Protein AF-A0A3D3PCJ9-F1 (afdb_monomer_lite)

Sequence (124 aa):
MITHNSDIANKDWLSLVSILSGFLDRDETNLGNNLAYYMKLRDNPDADQKKIQNAYDKLEYEQRRFQCFNEIFFRLNDPDIQFLLAGIEEIWHQQRNINPVLPEDYVVYYRKYQDNRKVYYLPL

Structure (mmCIF, N/CA/C/O backbone):
data_AF-A0A3D3PCJ9-F1
#
_entry.id   AF-A0A3D3PCJ9-F1
#
loop_
_atom_site.group_PDB
_atom_site.id
_atom_site.type_symbol
_atom_site.label_atom_id
_atom_site.label_alt_id
_atom_site.label_comp_id
_atom_site.label_asym_id
_atom_site.label_entity_id
_atom_site.label_seq_id
_atom_site.pdbx_PDB_ins_code
_atom_site.Cartn_x
_atom_site.Cartn_y
_atom_site.Cartn_z
_atom_site.occupancy
_atom_site.B_iso_or_equiv
_atom_site.auth_seq_id
_atom_site.auth_comp_id
_atom_site.auth_asym_id
_atom_site.auth_atom_id
_atom_site.pdbx_PDB_model_num
ATOM 1 N N . MET A 1 1 ? 9.602 20.038 2.505 1.00 36.62 1 MET A N 1
ATOM 2 C CA . MET A 1 1 ? 10.907 19.443 2.158 1.00 36.62 1 MET A CA 1
ATOM 3 C C . MET A 1 1 ? 10.731 17.942 2.304 1.00 36.62 1 MET A C 1
ATOM 5 O O . MET A 1 1 ? 10.516 17.494 3.421 1.00 36.62 1 MET A O 1
ATOM 9 N N . ILE A 1 2 ? 10.642 17.197 1.199 1.00 48.75 2 ILE A N 1
ATOM 10 C CA . ILE A 1 2 ? 10.552 15.732 1.264 1.00 48.75 2 ILE A CA 1
ATOM 11 C C . ILE A 1 2 ? 11.934 15.260 1.710 1.00 48.75 2 ILE A C 1
ATOM 13 O O . ILE A 1 2 ? 12.921 15.510 1.024 1.00 48.75 2 ILE A O 1
ATOM 17 N N . THR A 1 3 ? 12.033 14.677 2.898 1.00 47.91 3 THR A N 1
ATOM 18 C CA . THR A 1 3 ? 13.277 14.081 3.380 1.00 47.91 3 THR A CA 1
ATOM 19 C C . THR A 1 3 ? 13.582 12.866 2.509 1.00 47.91 3 THR A C 1
ATOM 21 O O . THR A 1 3 ? 12.899 11.848 2.596 1.00 47.91 3 THR A O 1
ATOM 24 N N . HIS A 1 4 ? 14.588 12.976 1.640 1.00 58.25 4 HIS A N 1
ATOM 25 C CA . HIS A 1 4 ? 15.086 11.838 0.875 1.00 58.25 4 HIS A CA 1
ATOM 26 C C . HIS A 1 4 ? 15.787 10.874 1.830 1.00 58.25 4 HIS A C 1
ATOM 28 O O . HIS A 1 4 ? 16.937 11.079 2.209 1.00 58.25 4 HIS A O 1
ATOM 34 N N . ASN A 1 5 ? 15.080 9.824 2.241 1.00 76.94 5 ASN A N 1
ATOM 35 C CA . ASN A 1 5 ? 15.715 8.679 2.867 1.00 76.94 5 ASN A CA 1
ATOM 36 C C . ASN A 1 5 ? 16.489 7.918 1.777 1.00 76.94 5 ASN A C 1
ATOM 38 O O . ASN A 1 5 ? 15.879 7.305 0.897 1.00 76.94 5 ASN A O 1
ATOM 42 N N . SER A 1 6 ? 17.821 7.982 1.824 1.00 73.88 6 SER A N 1
ATOM 43 C CA . SER A 1 6 ? 18.718 7.327 0.862 1.00 73.88 6 SER A CA 1
ATOM 44 C C . SER A 1 6 ? 18.515 5.815 0.791 1.00 73.88 6 SER A C 1
ATOM 46 O O . SER A 1 6 ? 18.692 5.225 -0.272 1.00 73.88 6 SER A O 1
ATOM 48 N N . ASP A 1 7 ? 18.093 5.190 1.890 1.00 77.62 7 ASP A N 1
ATOM 49 C CA . ASP A 1 7 ? 17.869 3.745 1.950 1.00 77.62 7 ASP A CA 1
ATOM 50 C C . ASP A 1 7 ? 16.614 3.332 1.180 1.00 77.62 7 ASP A C 1
ATOM 52 O O . ASP A 1 7 ? 16.513 2.193 0.733 1.00 77.62 7 ASP A O 1
ATOM 56 N N . ILE A 1 8 ? 15.659 4.253 1.015 1.00 77.12 8 ILE A N 1
ATOM 57 C CA . ILE A 1 8 ? 14.453 4.060 0.202 1.00 77.12 8 ILE A CA 1
ATOM 58 C C . ILE A 1 8 ? 14.739 4.456 -1.247 1.00 77.12 8 ILE A C 1
ATOM 60 O O . ILE A 1 8 ? 14.372 3.728 -2.160 1.00 77.12 8 ILE A O 1
ATOM 64 N N . ALA A 1 9 ? 15.436 5.574 -1.462 1.00 74.00 9 ALA A N 1
ATOM 65 C CA . ALA A 1 9 ? 15.687 6.125 -2.794 1.00 74.00 9 ALA A CA 1
ATOM 66 C C . ALA A 1 9 ? 16.509 5.205 -3.717 1.00 74.00 9 ALA A C 1
ATOM 68 O O . ALA A 1 9 ? 16.439 5.355 -4.930 1.00 74.00 9 ALA A O 1
ATOM 69 N N . ASN A 1 10 ? 17.282 4.273 -3.152 1.00 79.81 10 ASN A N 1
ATOM 70 C CA . ASN A 1 10 ? 18.128 3.345 -3.909 1.00 79.81 10 ASN A CA 1
ATOM 71 C C . ASN A 1 10 ? 17.495 1.961 -4.140 1.00 79.81 10 ASN A C 1
ATOM 73 O O . ASN A 1 10 ? 18.171 1.070 -4.651 1.00 79.81 10 ASN A O 1
ATOM 77 N N . LYS A 1 11 ? 16.250 1.735 -3.709 1.00 84.69 11 LYS A N 1
ATOM 78 C CA . LYS A 1 11 ? 15.568 0.449 -3.898 1.00 84.69 11 LYS A CA 1
ATOM 79 C C . LYS A 1 11 ? 14.892 0.399 -5.260 1.00 84.69 11 LYS A C 1
ATOM 81 O O . LYS A 1 11 ? 14.294 1.388 -5.666 1.00 84.69 11 LYS A O 1
ATOM 86 N N . ASP A 1 12 ? 14.952 -0.766 -5.899 1.00 86.56 12 ASP A N 1
ATOM 87 C CA . ASP A 1 12 ? 14.146 -1.053 -7.085 1.00 86.56 12 ASP A CA 1
ATOM 88 C C . ASP A 1 12 ? 12.644 -1.033 -6.763 1.00 86.56 12 ASP A C 1
ATOM 90 O O . ASP A 1 12 ? 12.210 -1.162 -5.608 1.00 86.56 12 ASP A O 1
ATOM 94 N N . TRP A 1 13 ? 11.841 -0.888 -7.810 1.00 85.19 13 TRP A N 1
ATOM 95 C CA . TRP A 1 13 ? 10.395 -0.770 -7.740 1.00 85.19 13 TRP A CA 1
ATOM 96 C C . TRP A 1 13 ? 9.752 -1.939 -6.988 1.00 85.19 13 TRP A C 1
ATOM 98 O O . TRP A 1 13 ? 8.886 -1.733 -6.137 1.00 85.19 13 TRP A O 1
ATOM 108 N N . LEU A 1 14 ? 10.195 -3.171 -7.250 1.00 85.25 14 LEU A N 1
ATOM 109 C CA . LEU A 1 14 ? 9.635 -4.367 -6.614 1.00 85.25 14 LEU A CA 1
ATOM 110 C C . LEU A 1 14 ? 9.910 -4.386 -5.105 1.00 85.25 14 LEU A C 1
ATOM 112 O O . LEU A 1 14 ? 9.031 -4.721 -4.306 1.00 85.25 14 LEU A O 1
ATOM 116 N N . SER A 1 15 ? 11.105 -3.969 -4.700 1.00 88.25 15 SER A N 1
ATOM 117 C CA . SER A 1 15 ? 11.489 -3.808 -3.302 1.00 88.25 15 SER A CA 1
ATOM 118 C C . SER A 1 15 ? 10.665 -2.718 -2.616 1.00 88.25 15 SER A C 1
ATOM 120 O O . SER A 1 15 ? 10.241 -2.901 -1.473 1.00 88.25 15 SER A O 1
ATOM 122 N N . LEU A 1 16 ? 10.400 -1.600 -3.299 1.00 87.19 16 LEU A N 1
ATOM 123 C CA . LEU A 1 16 ? 9.535 -0.531 -2.790 1.00 87.19 16 LEU A CA 1
ATOM 124 C C . LEU A 1 16 ? 8.093 -1.013 -2.593 1.00 87.19 16 LEU A C 1
ATOM 126 O O . LEU A 1 16 ? 7.510 -0.775 -1.535 1.00 87.19 16 LEU A O 1
ATOM 130 N N . VAL A 1 17 ? 7.543 -1.745 -3.565 1.00 87.31 17 VAL A N 1
ATOM 131 C CA . VAL A 1 17 ? 6.208 -2.357 -3.481 1.00 87.31 17 VAL A CA 1
ATOM 132 C C . VAL A 1 17 ? 6.125 -3.335 -2.305 1.00 87.31 17 VAL A C 1
ATOM 134 O O . VAL A 1 17 ? 5.183 -3.272 -1.518 1.00 87.31 17 VAL A O 1
ATOM 137 N N . SER A 1 18 ? 7.131 -4.193 -2.124 1.00 88.38 18 SER A N 1
ATOM 138 C CA . SER A 1 18 ? 7.186 -5.137 -1.000 1.00 88.38 18 SER A CA 1
ATOM 139 C C . SER A 1 18 ? 7.196 -4.427 0.362 1.00 88.38 18 SER A C 1
ATOM 141 O O . SER A 1 18 ? 6.458 -4.796 1.276 1.00 88.38 18 SER A O 1
ATOM 143 N N . ILE A 1 19 ? 7.969 -3.344 0.489 1.00 89.19 19 ILE A N 1
ATOM 144 C CA . ILE A 1 19 ? 8.010 -2.530 1.713 1.00 89.19 19 ILE A CA 1
ATOM 145 C C . ILE A 1 19 ? 6.655 -1.876 1.995 1.00 89.19 19 ILE A C 1
ATOM 147 O O . ILE A 1 19 ? 6.200 -1.888 3.139 1.00 89.19 19 ILE A O 1
ATOM 151 N N . LEU A 1 20 ? 6.005 -1.319 0.969 1.00 88.62 20 LEU A N 1
ATOM 152 C CA . LEU A 1 20 ? 4.669 -0.737 1.099 1.00 88.62 20 LEU A CA 1
ATOM 153 C C . LEU A 1 20 ? 3.642 -1.781 1.549 1.00 88.62 20 LEU A C 1
ATOM 155 O O . LEU A 1 20 ? 2.864 -1.492 2.457 1.00 88.62 20 LEU A O 1
ATOM 159 N N . SER A 1 21 ? 3.699 -2.999 0.999 1.00 90.31 21 SER A N 1
ATOM 160 C CA . SER A 1 21 ? 2.866 -4.120 1.454 1.00 90.31 21 SER A CA 1
ATOM 161 C C . SER A 1 21 ? 3.062 -4.386 2.945 1.00 90.31 21 SER A C 1
ATOM 163 O O . SER A 1 21 ? 2.098 -4.416 3.700 1.00 90.31 21 SER A O 1
ATOM 165 N N . GLY A 1 22 ? 4.315 -4.483 3.404 1.00 91.31 22 GLY A N 1
ATOM 166 C CA . GLY A 1 22 ? 4.611 -4.734 4.816 1.00 91.31 22 GLY A CA 1
ATOM 167 C C . GLY A 1 22 ? 4.154 -3.612 5.758 1.00 91.31 22 GLY A C 1
ATOM 168 O O . GLY A 1 22 ? 3.833 -3.871 6.921 1.00 91.31 22 GLY A O 1
ATOM 169 N N . PHE A 1 23 ? 4.103 -2.361 5.286 1.00 90.75 23 PHE A N 1
ATOM 170 C CA . PHE A 1 23 ? 3.495 -1.270 6.052 1.00 90.75 23 PHE A CA 1
ATOM 171 C C . PHE A 1 23 ? 1.976 -1.404 6.139 1.00 90.75 23 PHE A C 1
ATOM 173 O O . PHE A 1 23 ? 1.427 -1.174 7.216 1.00 90.75 23 PHE A O 1
ATOM 180 N N . LEU A 1 24 ? 1.312 -1.807 5.054 1.00 92.81 24 LEU A N 1
ATOM 181 C CA . LEU A 1 24 ? -0.131 -2.042 5.050 1.00 92.81 24 LEU A CA 1
ATOM 182 C C . LEU A 1 24 ? -0.517 -3.208 5.963 1.00 92.81 24 LEU A C 1
ATOM 184 O O . LEU A 1 24 ? -1.405 -3.033 6.790 1.00 92.81 24 LEU A O 1
ATOM 188 N N . ASP A 1 25 ? 0.204 -4.329 5.924 1.00 93.50 25 ASP A N 1
ATOM 189 C CA . ASP A 1 25 ? -0.054 -5.480 6.807 1.00 93.50 25 ASP A CA 1
ATOM 190 C C . ASP A 1 25 ? 0.051 -5.093 8.296 1.00 93.50 25 ASP A C 1
ATOM 192 O O . ASP A 1 25 ? -0.736 -5.509 9.158 1.00 93.50 25 ASP A O 1
ATOM 196 N N . ARG A 1 26 ? 1.036 -4.246 8.621 1.00 93.50 26 ARG A N 1
ATOM 197 C CA . ARG A 1 26 ? 1.212 -3.711 9.975 1.00 93.50 26 ARG A CA 1
ATOM 198 C C . ARG A 1 26 ? 0.082 -2.759 10.356 1.00 93.50 26 ARG A C 1
ATOM 200 O O . ARG A 1 26 ? -0.402 -2.827 11.486 1.00 93.50 26 ARG A O 1
ATOM 207 N N . ASP A 1 27 ? -0.314 -1.866 9.454 1.00 93.06 27 ASP A N 1
ATOM 208 C CA . ASP A 1 27 ? -1.414 -0.929 9.684 1.00 93.06 27 ASP A CA 1
ATOM 209 C C . ASP A 1 27 ? -2.749 -1.665 9.866 1.00 93.06 27 ASP A C 1
ATOM 211 O O . ASP A 1 27 ? -3.504 -1.314 10.772 1.00 93.06 27 ASP A O 1
ATOM 215 N N . GLU A 1 28 ? -3.001 -2.730 9.102 1.00 95.19 28 GLU A N 1
ATOM 216 C CA . GLU A 1 28 ? -4.169 -3.603 9.266 1.00 95.19 28 GLU A CA 1
ATOM 217 C C . GLU A 1 28 ? -4.179 -4.266 10.650 1.00 95.19 28 GLU A C 1
ATOM 219 O O . GLU A 1 28 ? -5.173 -4.204 11.380 1.00 95.19 28 GLU A O 1
ATOM 224 N N . THR A 1 29 ? -3.040 -4.829 11.063 1.00 95.88 29 THR A N 1
ATOM 225 C CA . THR A 1 29 ? -2.884 -5.430 12.396 1.00 95.88 29 THR A CA 1
ATOM 226 C C . THR A 1 29 ? -3.140 -4.403 13.505 1.00 95.88 29 THR A C 1
ATOM 228 O O . THR A 1 29 ? -3.850 -4.674 14.478 1.00 95.88 29 THR A O 1
ATOM 231 N N . ASN A 1 30 ? -2.588 -3.195 13.364 1.00 94.19 30 ASN A N 1
ATOM 232 C CA . ASN A 1 30 ? -2.783 -2.107 14.320 1.00 94.19 30 ASN A CA 1
ATOM 233 C C . ASN A 1 30 ? -4.246 -1.654 14.384 1.00 94.19 30 ASN A C 1
ATOM 235 O O . ASN A 1 30 ? -4.760 -1.433 15.480 1.00 94.19 30 ASN A O 1
ATOM 239 N N . LEU A 1 31 ? -4.929 -1.568 13.240 1.00 96.25 31 LEU A N 1
ATOM 240 C CA . LEU A 1 31 ? -6.359 -1.272 13.161 1.00 96.25 31 LEU A CA 1
ATOM 241 C C . LEU A 1 31 ? -7.194 -2.317 13.899 1.00 96.25 31 LEU A C 1
ATOM 243 O O . LEU A 1 31 ? -8.058 -1.949 14.695 1.00 96.25 31 LEU A O 1
ATOM 247 N N . GLY A 1 32 ? -6.901 -3.606 13.707 1.00 96.00 32 GLY A N 1
ATOM 248 C CA . GLY A 1 32 ? -7.555 -4.690 14.442 1.00 96.00 32 GLY A CA 1
ATOM 249 C C . GLY A 1 32 ? -7.364 -4.569 15.959 1.00 96.00 32 GLY A C 1
ATOM 250 O O . GLY A 1 32 ? -8.326 -4.671 16.725 1.00 96.00 32 GLY A O 1
ATOM 251 N N . ASN A 1 33 ? -6.142 -4.263 16.402 1.00 95.62 33 ASN A N 1
ATOM 252 C CA . ASN A 1 33 ? -5.835 -4.045 17.818 1.00 95.62 33 ASN A CA 1
ATOM 253 C C . ASN A 1 33 ? -6.563 -2.818 18.394 1.00 95.62 33 ASN A C 1
ATOM 255 O O . ASN A 1 33 ? -7.111 -2.884 19.498 1.00 95.62 33 ASN A O 1
ATOM 259 N N . ASN A 1 34 ? -6.605 -1.712 17.649 1.00 94.50 34 ASN A N 1
ATOM 260 C CA . ASN A 1 34 ? -7.275 -0.481 18.067 1.00 94.50 34 ASN A CA 1
ATOM 261 C C . ASN A 1 34 ? -8.799 -0.644 18.098 1.00 94.50 34 ASN A C 1
ATOM 263 O O . ASN A 1 34 ? -9.441 -0.141 19.021 1.00 94.50 34 ASN A O 1
ATOM 267 N N . LEU A 1 35 ? -9.376 -1.406 17.164 1.00 96.88 35 LEU A N 1
ATOM 268 C CA . LEU A 1 35 ? -10.789 -1.782 17.188 1.00 96.88 35 LEU A CA 1
ATOM 269 C C . LEU A 1 35 ? -11.110 -2.623 18.429 1.00 96.88 35 LEU A C 1
ATOM 271 O O . LEU A 1 35 ? -12.050 -2.308 19.156 1.00 96.88 35 LEU A O 1
ATOM 275 N N . ALA A 1 36 ? -10.305 -3.648 18.721 1.00 96.38 36 ALA A N 1
ATOM 276 C CA . ALA A 1 36 ? -10.490 -4.476 19.912 1.00 96.38 36 ALA A CA 1
ATOM 277 C C . ALA A 1 36 ? -10.372 -3.655 21.209 1.00 96.38 36 ALA A C 1
ATOM 279 O O . ALA A 1 36 ? -11.126 -3.871 22.160 1.00 96.38 36 ALA A O 1
ATOM 280 N N . TYR A 1 37 ? -9.447 -2.692 21.253 1.00 95.00 37 TYR A N 1
ATOM 281 C CA . TYR A 1 37 ? -9.319 -1.750 22.364 1.00 95.00 37 TYR A CA 1
ATOM 282 C C . TYR A 1 37 ? -10.551 -0.847 22.505 1.00 95.00 37 TYR A C 1
ATOM 284 O O . TYR A 1 37 ? -11.086 -0.714 23.606 1.00 95.00 37 TYR A O 1
ATOM 292 N N . TYR A 1 38 ? -11.037 -0.274 21.401 1.00 96.12 38 TYR A N 1
ATOM 293 C CA . TYR A 1 38 ? -12.254 0.535 21.387 1.00 96.12 38 TYR A CA 1
ATOM 294 C C . TYR A 1 38 ? -13.471 -0.258 21.883 1.00 96.12 38 TYR A C 1
ATOM 296 O O . TYR A 1 38 ? -14.200 0.236 22.739 1.00 96.12 38 TYR A O 1
ATOM 304 N N . MET A 1 39 ? -13.659 -1.500 21.422 1.00 95.88 39 MET A N 1
ATOM 305 C CA . MET A 1 39 ? -14.757 -2.361 21.883 1.00 95.88 39 MET A CA 1
ATOM 306 C C . MET A 1 39 ? -14.690 -2.600 23.396 1.00 95.88 39 MET A C 1
ATOM 308 O O . MET A 1 39 ? -15.687 -2.421 24.088 1.00 95.88 39 MET A O 1
ATOM 312 N N . LYS A 1 40 ? -13.498 -2.898 23.934 1.00 95.44 40 LYS A N 1
ATOM 313 C CA . LYS A 1 40 ? -13.292 -3.055 25.385 1.00 95.44 40 LYS A CA 1
ATOM 314 C C . LYS A 1 40 ? -13.617 -1.788 26.175 1.00 95.44 40 LYS A C 1
ATOM 316 O O . LYS A 1 40 ? -14.151 -1.890 27.273 1.00 95.44 40 LYS A O 1
ATOM 321 N N . LEU A 1 41 ? -13.273 -0.610 25.652 1.00 94.19 41 LEU A N 1
ATOM 322 C CA . LEU A 1 41 ? -13.624 0.661 26.288 1.00 94.19 41 LEU A CA 1
ATOM 323 C C . LEU A 1 41 ? -15.128 0.921 26.241 1.00 94.19 41 LEU A C 1
ATOM 325 O O . LEU A 1 41 ? -15.697 1.330 27.243 1.00 94.19 41 LEU A O 1
ATOM 329 N N . ARG A 1 42 ? -15.759 0.688 25.089 1.00 93.44 42 ARG A N 1
ATOM 330 C CA . ARG A 1 42 ? -17.189 0.923 24.877 1.00 93.44 42 ARG A CA 1
ATOM 331 C C . ARG A 1 42 ? -18.053 0.038 25.771 1.00 93.44 42 ARG A C 1
ATOM 333 O O . ARG A 1 42 ? -19.069 0.494 26.279 1.00 93.44 42 ARG A O 1
ATOM 340 N N . ASP A 1 43 ? -17.649 -1.215 25.947 1.00 94.31 43 ASP A N 1
ATOM 341 C CA . ASP A 1 43 ? -18.397 -2.195 26.734 1.00 94.31 43 ASP A CA 1
ATOM 342 C C . ASP A 1 43 ? -18.081 -2.096 28.244 1.00 94.31 43 ASP A C 1
ATOM 344 O O . ASP A 1 43 ? -18.681 -2.809 29.048 1.00 94.31 43 ASP A O 1
ATOM 348 N N . ASN A 1 44 ? -17.156 -1.212 28.650 1.00 93.69 44 ASN A N 1
ATOM 349 C CA . ASN A 1 44 ? -16.856 -0.933 30.051 1.00 93.69 44 ASN A CA 1
ATOM 350 C C . ASN A 1 44 ? -17.823 0.138 30.605 1.00 93.69 44 ASN A C 1
ATOM 352 O O . ASN A 1 44 ? -17.747 1.291 30.176 1.00 93.69 44 ASN A O 1
ATOM 356 N N . PRO A 1 45 ? -18.681 -0.194 31.589 1.00 87.88 45 PRO A N 1
ATOM 357 C CA . PRO A 1 45 ? -19.664 0.739 32.150 1.00 87.88 45 PRO A CA 1
ATOM 358 C C . PRO A 1 45 ? -19.048 1.969 32.828 1.00 87.88 45 PRO A C 1
ATOM 360 O O . PRO A 1 45 ? -19.682 3.019 32.879 1.00 87.88 45 PRO A O 1
ATOM 363 N N . ASP A 1 46 ? -17.818 1.842 33.332 1.00 93.50 46 ASP A N 1
ATOM 364 C CA . ASP A 1 46 ? -17.108 2.897 34.064 1.00 93.50 46 ASP A CA 1
ATOM 365 C C . ASP A 1 46 ? -16.176 3.718 33.156 1.00 93.50 46 ASP A C 1
ATOM 367 O O . ASP A 1 46 ? -15.407 4.567 33.624 1.00 93.50 46 ASP A O 1
ATOM 371 N N . ALA A 1 47 ? -16.173 3.447 31.848 1.00 88.69 47 ALA A N 1
ATOM 372 C CA . ALA A 1 47 ? -15.312 4.160 30.924 1.00 88.69 47 ALA A CA 1
ATOM 373 C C . ALA A 1 47 ? -15.786 5.604 30.715 1.00 88.69 47 ALA A C 1
ATOM 375 O O . ALA A 1 47 ? -16.948 5.895 30.448 1.00 88.69 47 ALA A O 1
ATOM 376 N N . ASP A 1 48 ? -14.828 6.526 30.788 1.00 94.25 48 ASP A N 1
ATOM 377 C CA . ASP A 1 48 ? -15.046 7.936 30.482 1.00 94.25 48 ASP A CA 1
ATOM 378 C C . ASP A 1 48 ? -15.490 8.104 29.020 1.00 94.25 48 ASP A C 1
ATOM 380 O O . ASP A 1 48 ? -14.755 7.761 28.087 1.00 94.25 48 ASP A O 1
ATOM 384 N N . GLN A 1 49 ? -16.670 8.696 28.826 1.00 93.38 49 GLN A N 1
ATOM 385 C CA . GLN A 1 49 ? -17.262 8.958 27.516 1.00 93.38 49 GLN A CA 1
ATOM 386 C C . GLN A 1 49 ? -16.315 9.726 26.583 1.00 93.38 49 GLN A C 1
ATOM 388 O O . GLN A 1 49 ? -16.268 9.457 25.382 1.00 93.38 49 GLN A O 1
ATOM 393 N N . LYS A 1 50 ? -15.503 10.644 27.122 1.00 94.94 50 LYS A N 1
ATOM 394 C CA . LYS A 1 50 ? -14.516 11.389 26.333 1.00 94.94 50 LYS A CA 1
ATOM 395 C C . LYS A 1 50 ? -13.396 10.480 25.829 1.00 94.94 50 LYS A C 1
ATOM 397 O O . LYS A 1 50 ? -12.915 10.659 24.713 1.00 94.94 50 LYS A O 1
ATOM 402 N N . LYS A 1 51 ? -12.984 9.485 26.621 1.00 94.31 51 LYS A N 1
ATOM 403 C CA . LYS A 1 51 ? -11.991 8.486 26.191 1.00 94.31 51 LYS A CA 1
ATOM 404 C C . LYS A 1 51 ? -12.552 7.577 25.106 1.00 94.31 51 LYS A C 1
ATOM 406 O O . LYS A 1 51 ? -11.834 7.295 24.151 1.00 94.31 51 LYS A O 1
ATOM 411 N N . ILE A 1 52 ? -13.815 7.162 25.231 1.00 95.00 52 ILE A N 1
ATOM 412 C CA . ILE A 1 52 ? -14.498 6.361 24.205 1.00 95.00 52 ILE A CA 1
ATOM 413 C C . ILE A 1 52 ? -14.563 7.144 22.889 1.00 95.00 52 ILE A C 1
ATOM 415 O O . ILE A 1 52 ? -14.184 6.607 21.849 1.00 95.00 52 ILE A O 1
ATOM 419 N N . GLN A 1 53 ? -14.963 8.420 22.939 1.00 95.44 53 GLN A N 1
ATOM 420 C CA . GLN A 1 53 ? -15.035 9.267 21.746 1.00 95.44 53 GLN A CA 1
ATOM 421 C C . GLN A 1 53 ? -13.660 9.459 21.097 1.00 95.44 53 GLN A C 1
ATOM 423 O O . GLN A 1 53 ? -13.510 9.225 19.905 1.00 95.44 53 GLN A O 1
ATOM 428 N N . ASN A 1 54 ? -12.628 9.786 21.880 1.00 96.00 54 ASN A N 1
ATOM 429 C CA . ASN A 1 54 ? -11.272 9.945 21.347 1.00 96.00 54 ASN A CA 1
ATOM 430 C C . ASN A 1 54 ? -10.745 8.656 20.691 1.00 96.00 54 ASN A C 1
ATOM 432 O O . ASN A 1 54 ? -10.037 8.714 19.685 1.00 96.00 54 ASN A O 1
ATOM 436 N N . ALA A 1 55 ? -11.056 7.490 21.269 1.00 95.25 55 ALA A N 1
ATOM 437 C CA . ALA A 1 55 ? -10.682 6.202 20.694 1.00 95.25 55 ALA A CA 1
ATOM 438 C C . AL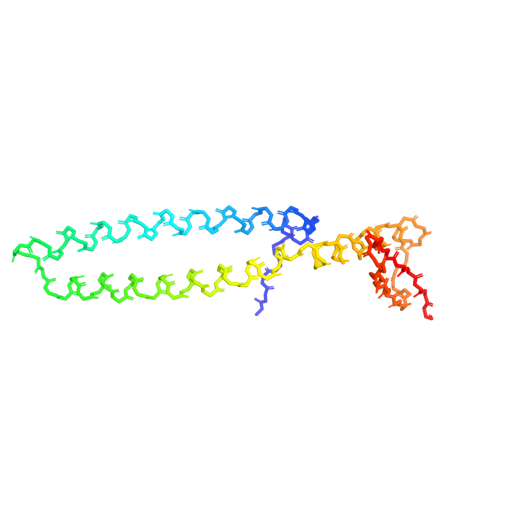A A 1 55 ? -11.421 5.936 19.373 1.00 95.25 55 ALA A C 1
ATOM 440 O O . ALA A 1 55 ? -10.800 5.459 18.424 1.00 95.25 55 ALA A O 1
ATOM 441 N N . TYR A 1 56 ? -12.707 6.288 19.298 1.00 96.75 56 TYR A N 1
ATOM 442 C CA . TYR A 1 56 ? -13.495 6.206 18.070 1.00 96.75 56 TYR A CA 1
ATOM 443 C C . TYR A 1 56 ? -12.945 7.123 16.971 1.00 96.75 56 TYR A C 1
ATOM 445 O O . TYR A 1 56 ? -12.664 6.645 15.876 1.00 96.75 56 TYR A O 1
ATOM 453 N N . ASP A 1 57 ? -12.718 8.406 17.267 1.00 96.81 57 ASP A N 1
ATOM 454 C CA . ASP A 1 57 ? -12.237 9.385 16.281 1.00 96.81 57 ASP A CA 1
ATOM 455 C C . ASP A 1 57 ? -10.875 8.971 15.709 1.00 96.81 57 ASP A C 1
ATOM 457 O O . ASP A 1 57 ? -10.624 9.061 14.503 1.00 96.81 57 ASP A O 1
ATOM 461 N N . LYS A 1 58 ? -9.994 8.458 16.579 1.00 94.75 58 LYS A N 1
ATOM 462 C CA . LYS A 1 58 ? -8.703 7.904 16.168 1.00 94.75 58 LYS A CA 1
ATOM 463 C C . LYS A 1 58 ? -8.880 6.693 15.250 1.00 94.75 58 LYS A C 1
ATOM 465 O O . LYS A 1 58 ? -8.224 6.635 14.211 1.00 94.75 58 LYS A O 1
ATOM 470 N N . LEU A 1 59 ? -9.751 5.753 15.615 1.00 96.44 59 LEU A N 1
ATOM 471 C CA . LEU A 1 59 ? -10.013 4.550 14.826 1.00 96.44 59 LEU A CA 1
ATOM 472 C C . LEU A 1 59 ? -10.594 4.895 13.447 1.00 96.44 59 LEU A C 1
ATOM 474 O O . LEU A 1 59 ? -10.135 4.365 12.438 1.00 96.44 59 LEU A O 1
ATOM 478 N N . GLU A 1 60 ? -11.552 5.819 13.386 1.00 96.75 60 GLU A N 1
ATOM 479 C CA . GLU A 1 60 ? -12.172 6.268 12.137 1.00 96.75 60 GLU A CA 1
ATOM 480 C C . GLU A 1 60 ? -11.150 6.962 11.219 1.00 96.75 60 GLU A C 1
ATOM 482 O O . GLU A 1 60 ? -11.129 6.745 10.003 1.00 96.75 60 GLU A O 1
ATOM 487 N N . TYR A 1 61 ? -10.270 7.790 11.790 1.00 95.50 61 TYR A N 1
ATOM 488 C CA . TYR A 1 61 ? -9.175 8.410 11.047 1.00 95.50 61 TYR A CA 1
ATOM 489 C C . TYR A 1 61 ? -8.198 7.368 10.486 1.00 95.50 61 TYR A C 1
ATOM 491 O O . TYR A 1 61 ? -7.874 7.400 9.296 1.00 95.50 61 TYR A O 1
ATOM 499 N N . GLU A 1 62 ? -7.745 6.428 11.318 1.00 94.62 62 GLU A N 1
ATOM 500 C CA . GLU A 1 62 ? -6.823 5.367 10.903 1.00 94.62 62 GLU A CA 1
ATOM 501 C C . GLU A 1 62 ? -7.445 4.463 9.833 1.00 94.62 62 GLU A C 1
ATOM 503 O O . GLU A 1 62 ? -6.771 4.124 8.860 1.00 94.62 62 GLU A O 1
ATOM 508 N N . GLN A 1 63 ? -8.738 4.147 9.947 1.00 96.25 63 GLN A N 1
ATOM 509 C CA . GLN A 1 63 ? -9.460 3.335 8.970 1.00 96.25 63 GLN A CA 1
ATOM 510 C C . GLN A 1 63 ? -9.523 4.029 7.606 1.00 96.25 63 GLN A C 1
ATOM 512 O O . GLN A 1 63 ? -9.204 3.415 6.588 1.00 96.25 63 GLN A O 1
ATOM 517 N N . ARG A 1 64 ? -9.881 5.320 7.573 1.00 95.25 64 ARG A N 1
ATOM 518 C CA . ARG A 1 64 ? -9.907 6.106 6.328 1.00 95.25 64 ARG A CA 1
ATOM 519 C C . ARG A 1 64 ? -8.524 6.207 5.693 1.00 95.25 64 ARG A C 1
ATOM 521 O O . ARG A 1 64 ? -8.387 6.061 4.478 1.00 95.25 64 ARG A O 1
ATOM 528 N N . ARG A 1 65 ? -7.491 6.426 6.511 1.00 93.81 65 ARG A N 1
ATOM 529 C CA . ARG A 1 65 ? -6.100 6.476 6.051 1.00 93.81 65 ARG A CA 1
ATOM 530 C C . ARG A 1 65 ? -5.677 5.147 5.422 1.00 93.81 65 ARG A C 1
ATOM 532 O O . ARG A 1 65 ? -5.141 5.149 4.317 1.00 93.81 65 ARG A O 1
ATOM 539 N N . PHE A 1 66 ? -5.937 4.034 6.104 1.00 95.12 66 PHE A N 1
ATOM 540 C CA . PHE A 1 66 ? -5.609 2.697 5.619 1.00 95.12 66 PHE A CA 1
ATOM 541 C C . PHE A 1 66 ? -6.329 2.370 4.310 1.00 95.12 66 PHE A C 1
ATOM 543 O O . PHE A 1 66 ? -5.681 1.950 3.360 1.00 95.12 66 PHE A O 1
ATOM 5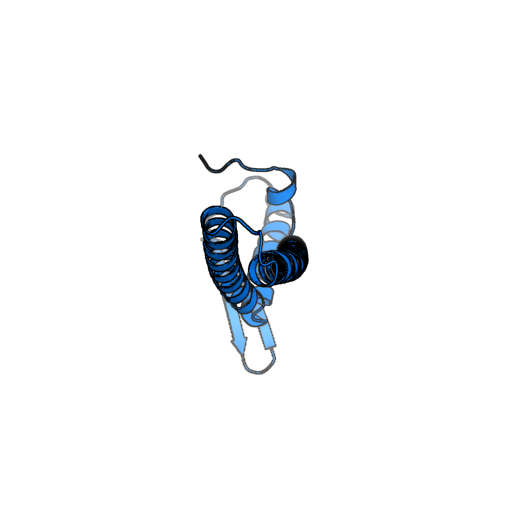50 N N . GLN A 1 67 ? -7.633 2.647 4.210 1.00 94.81 67 GLN A N 1
ATOM 551 C CA . GLN A 1 67 ? -8.399 2.439 2.975 1.00 94.81 67 GLN A CA 1
ATOM 552 C C . GLN A 1 67 ? -7.821 3.225 1.792 1.00 94.81 67 GLN A C 1
ATOM 554 O O . GLN A 1 67 ? -7.688 2.678 0.700 1.00 94.81 67 GLN A O 1
ATOM 559 N N . CYS A 1 68 ? -7.439 4.486 2.012 1.00 92.56 68 CYS A N 1
ATOM 560 C CA . CYS A 1 68 ? -6.825 5.319 0.980 1.00 92.56 68 CYS A CA 1
ATOM 561 C C . CYS A 1 68 ? -5.495 4.729 0.487 1.00 92.56 68 CYS A C 1
ATOM 563 O O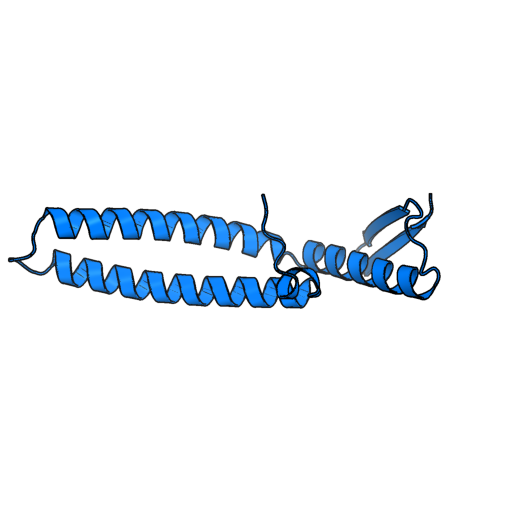 . CYS A 1 68 ? -5.297 4.564 -0.717 1.00 92.56 68 CYS A O 1
ATOM 565 N N . PHE A 1 69 ? -4.595 4.359 1.404 1.00 91.62 69 PHE A N 1
ATOM 566 C CA . PHE A 1 69 ? -3.310 3.772 1.020 1.00 91.62 69 PHE A CA 1
ATOM 567 C C . PHE A 1 69 ? -3.453 2.385 0.399 1.00 91.62 69 PHE A C 1
ATOM 569 O O . PHE A 1 69 ? -2.737 2.083 -0.551 1.00 91.62 69 PHE A O 1
ATOM 576 N N . ASN A 1 70 ? -4.392 1.573 0.882 1.00 93.69 70 ASN A N 1
ATOM 577 C CA . ASN A 1 70 ? -4.655 0.256 0.322 1.00 93.69 70 ASN A CA 1
ATOM 578 C C . ASN A 1 70 ? -5.186 0.349 -1.117 1.00 93.69 70 ASN A C 1
ATOM 580 O O . ASN A 1 70 ? -4.739 -0.397 -1.978 1.00 93.69 70 ASN A O 1
ATOM 584 N N . GLU A 1 71 ? -6.068 1.308 -1.413 1.00 92.94 71 GLU A N 1
ATOM 585 C CA . GLU A 1 71 ? -6.546 1.555 -2.781 1.00 92.94 71 GLU A CA 1
ATOM 586 C C . GLU A 1 71 ? -5.414 2.022 -3.708 1.00 92.94 71 GLU A C 1
ATOM 588 O O . GLU A 1 71 ? -5.284 1.544 -4.836 1.00 92.94 71 GLU A O 1
ATOM 593 N N . ILE A 1 72 ? -4.560 2.938 -3.237 1.00 88.94 72 ILE A N 1
ATOM 594 C CA . ILE A 1 72 ? -3.384 3.377 -4.000 1.00 88.94 72 ILE A CA 1
ATOM 595 C C . ILE A 1 72 ? -2.471 2.181 -4.280 1.00 88.94 72 ILE A C 1
ATOM 597 O O . ILE A 1 72 ? -2.056 1.979 -5.419 1.00 88.94 72 ILE A O 1
ATOM 601 N N . PHE A 1 73 ? -2.184 1.373 -3.262 1.00 91.06 73 PHE A N 1
ATOM 602 C CA . PHE A 1 73 ? -1.322 0.208 -3.394 1.00 91.06 73 PHE A CA 1
ATOM 603 C C . PHE A 1 73 ? -1.916 -0.857 -4.317 1.00 91.06 73 PHE A C 1
ATOM 605 O O . PHE A 1 73 ? -1.205 -1.387 -5.165 1.00 91.06 73 PHE A O 1
ATOM 612 N N . PHE A 1 74 ? -3.221 -1.113 -4.226 1.00 89.12 74 PHE A N 1
ATOM 613 C CA . PHE A 1 74 ? -3.935 -2.004 -5.136 1.00 89.12 74 PHE A CA 1
ATOM 614 C C . PHE A 1 74 ? -3.757 -1.574 -6.595 1.00 89.12 74 PHE A C 1
ATOM 616 O O . PHE A 1 74 ? -3.408 -2.396 -7.439 1.00 89.12 74 PHE A O 1
ATOM 623 N N . ARG A 1 75 ? -3.909 -0.276 -6.887 1.00 86.94 75 ARG A N 1
ATOM 624 C CA . ARG A 1 75 ? -3.667 0.264 -8.233 1.00 86.94 75 ARG A CA 1
ATOM 625 C C . ARG A 1 75 ? -2.207 0.131 -8.650 1.00 86.94 75 ARG A C 1
ATOM 627 O O . ARG A 1 75 ? -1.943 -0.238 -9.784 1.00 86.94 75 ARG A O 1
ATOM 634 N N . LEU A 1 76 ? -1.259 0.400 -7.753 1.00 84.56 76 LEU A N 1
ATOM 635 C CA . LEU A 1 76 ? 0.175 0.242 -8.034 1.00 84.56 76 LEU A CA 1
ATOM 636 C C . LEU A 1 76 ? 0.591 -1.221 -8.251 1.00 84.56 76 LEU A C 1
ATOM 638 O O . LEU A 1 76 ? 1.580 -1.478 -8.935 1.00 84.56 76 LEU A O 1
ATOM 642 N N . ASN A 1 77 ? -0.174 -2.167 -7.706 1.00 85.06 77 ASN A N 1
ATOM 643 C CA . ASN A 1 77 ? -0.018 -3.599 -7.937 1.00 85.06 77 ASN A CA 1
ATOM 644 C C . ASN A 1 77 ? -0.658 -4.099 -9.233 1.00 85.06 77 ASN A C 1
ATOM 646 O O . ASN A 1 77 ? -0.613 -5.302 -9.499 1.00 85.06 77 ASN A O 1
ATOM 650 N N . ASP A 1 78 ? -1.214 -3.213 -10.061 1.00 87.00 78 ASP A N 1
ATOM 651 C CA . ASP A 1 78 ? -1.623 -3.588 -11.406 1.00 87.00 78 ASP A CA 1
ATOM 652 C C . ASP A 1 78 ? -0.414 -4.180 -12.170 1.00 87.00 78 ASP A C 1
ATOM 654 O O . ASP A 1 78 ? 0.640 -3.535 -12.260 1.00 87.00 78 ASP A O 1
ATOM 658 N N . PRO A 1 79 ? -0.526 -5.399 -12.732 1.00 84.56 79 PRO A N 1
ATOM 659 C CA . PRO A 1 79 ? 0.587 -6.055 -13.411 1.00 84.56 79 PRO A CA 1
ATOM 660 C C . PRO A 1 79 ? 1.171 -5.264 -14.586 1.00 84.56 79 PRO A C 1
ATOM 662 O O . PRO A 1 79 ? 2.343 -5.452 -14.916 1.00 84.56 79 PRO A O 1
ATOM 665 N N . ASP A 1 80 ? 0.375 -4.432 -15.261 1.00 83.19 80 ASP A N 1
ATOM 666 C CA . ASP A 1 80 ? 0.860 -3.575 -16.341 1.00 83.19 80 ASP A CA 1
ATOM 667 C C . ASP A 1 80 ? 1.692 -2.414 -15.780 1.00 83.19 80 ASP A C 1
ATOM 669 O O . ASP A 1 80 ? 2.736 -2.090 -16.347 1.00 83.19 80 ASP A O 1
ATOM 673 N N . ILE A 1 81 ? 1.280 -1.828 -14.649 1.00 84.06 81 ILE A N 1
ATOM 674 C CA . ILE A 1 81 ? 2.034 -0.764 -13.963 1.00 84.06 81 ILE A CA 1
ATOM 675 C C . ILE A 1 81 ? 3.349 -1.309 -13.410 1.00 84.06 81 ILE A C 1
ATOM 677 O O . ILE A 1 81 ? 4.399 -0.700 -13.620 1.00 84.06 81 ILE A O 1
AT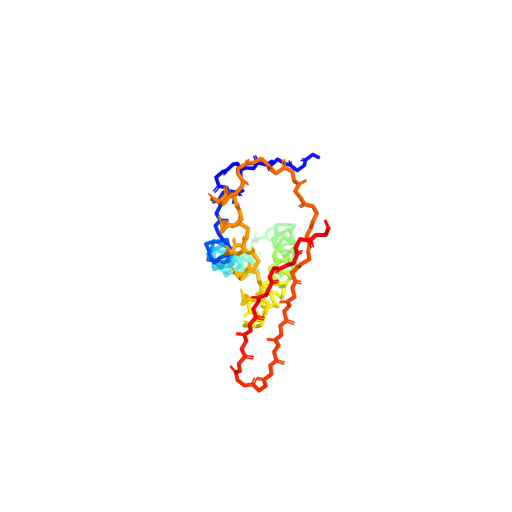OM 681 N N . GLN A 1 82 ? 3.320 -2.475 -12.761 1.00 85.62 82 GLN A N 1
ATOM 682 C CA . GLN A 1 82 ? 4.540 -3.104 -12.258 1.00 85.62 82 GLN A CA 1
ATOM 683 C C . GLN A 1 82 ? 5.529 -3.409 -13.385 1.00 85.62 82 GLN A C 1
ATOM 685 O O . GLN A 1 82 ? 6.717 -3.123 -13.251 1.00 85.62 82 GLN A O 1
ATOM 690 N N . PHE A 1 83 ? 5.046 -3.940 -14.512 1.00 84.12 83 PHE A N 1
ATOM 691 C CA . PHE A 1 83 ? 5.897 -4.218 -15.668 1.00 84.12 83 PHE A CA 1
ATOM 692 C C . PHE A 1 83 ? 6.472 -2.934 -16.276 1.00 84.12 83 PHE A C 1
ATOM 694 O O . PHE A 1 83 ? 7.652 -2.892 -16.620 1.00 84.12 83 PHE A O 1
ATOM 701 N N . LEU A 1 84 ? 5.650 -1.889 -16.411 1.00 84.88 84 LEU A N 1
ATOM 702 C CA . LEU A 1 84 ? 6.081 -0.586 -16.915 1.00 84.88 84 LEU A CA 1
ATOM 703 C C . LEU A 1 84 ? 7.225 -0.019 -16.067 1.00 84.88 84 LEU A C 1
ATOM 705 O O . LEU A 1 84 ? 8.257 0.359 -16.616 1.00 84.88 84 LEU A O 1
ATOM 709 N N . LEU A 1 85 ? 7.044 0.033 -14.746 1.00 87.06 85 LEU A N 1
ATOM 710 C CA . LEU A 1 85 ? 8.010 0.644 -13.833 1.00 87.06 85 LEU A CA 1
ATOM 711 C C . LEU A 1 85 ? 9.297 -0.175 -13.729 1.00 87.06 85 LEU A C 1
ATOM 713 O O . LEU A 1 85 ? 10.379 0.399 -13.836 1.00 87.06 85 LEU A O 1
ATOM 717 N N . ALA A 1 86 ? 9.192 -1.504 -13.646 1.00 84.31 86 ALA A N 1
ATOM 718 C CA . ALA A 1 86 ? 10.360 -2.382 -13.682 1.00 84.31 86 ALA A CA 1
ATOM 719 C C . ALA A 1 86 ? 11.148 -2.238 -14.998 1.00 84.31 86 ALA A C 1
ATOM 721 O O . ALA A 1 86 ? 12.374 -2.174 -14.982 1.00 84.31 86 ALA A O 1
ATOM 722 N N . GLY A 1 87 ? 10.462 -2.129 -16.141 1.00 83.75 87 GLY A N 1
ATOM 723 C CA 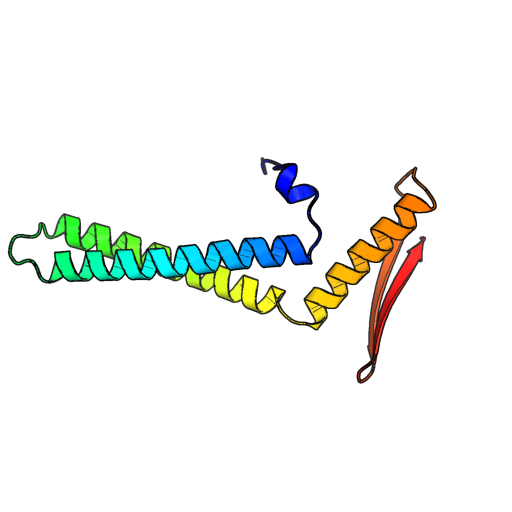. GLY A 1 87 ? 11.125 -1.931 -17.431 1.00 83.75 87 GLY A CA 1
ATOM 724 C C . GLY A 1 87 ? 11.773 -0.550 -17.585 1.00 83.75 87 GLY A C 1
ATOM 725 O O . GLY A 1 87 ? 12.832 -0.442 -18.199 1.00 83.75 87 GLY A O 1
ATOM 726 N N . ILE A 1 88 ? 11.177 0.506 -17.014 1.00 83.69 88 ILE A N 1
ATOM 727 C CA . ILE A 1 88 ? 11.801 1.839 -16.950 1.00 83.69 88 ILE A CA 1
ATOM 728 C C . ILE A 1 88 ? 13.097 1.779 -16.130 1.00 83.69 88 ILE A C 1
ATOM 730 O O . ILE A 1 88 ? 14.119 2.300 -16.578 1.00 83.69 88 ILE A O 1
ATOM 734 N N . GLU A 1 89 ? 13.075 1.135 -14.959 1.00 84.31 89 GLU A N 1
ATOM 735 C CA . GLU A 1 89 ? 14.273 0.955 -14.130 1.00 84.31 89 GLU A CA 1
ATOM 736 C C . GLU A 1 89 ? 15.349 0.140 -14.847 1.00 84.31 89 GLU A C 1
ATOM 738 O O . GLU A 1 89 ? 16.517 0.531 -14.850 1.00 84.31 89 GLU A O 1
ATOM 743 N N . GLU A 1 90 ? 14.973 -0.960 -15.501 1.00 82.94 90 GLU A N 1
ATOM 744 C CA . GLU A 1 90 ? 15.907 -1.788 -16.263 1.00 82.94 90 GLU A CA 1
ATOM 745 C C . GLU A 1 90 ? 16.611 -0.972 -17.356 1.00 82.94 90 GLU A C 1
ATOM 747 O O . GLU A 1 90 ? 17.840 -0.989 -17.452 1.00 82.94 90 GLU A O 1
ATOM 752 N N . ILE A 1 91 ? 15.846 -0.206 -18.137 1.00 79.38 91 ILE A N 1
ATOM 753 C CA . ILE A 1 91 ? 16.381 0.690 -19.164 1.00 79.38 91 ILE A CA 1
ATOM 754 C C . ILE A 1 91 ? 17.337 1.715 -18.553 1.00 79.38 91 ILE A C 1
ATOM 756 O O . ILE A 1 91 ? 18.435 1.915 -19.073 1.00 79.38 91 ILE A O 1
ATOM 760 N N . TRP 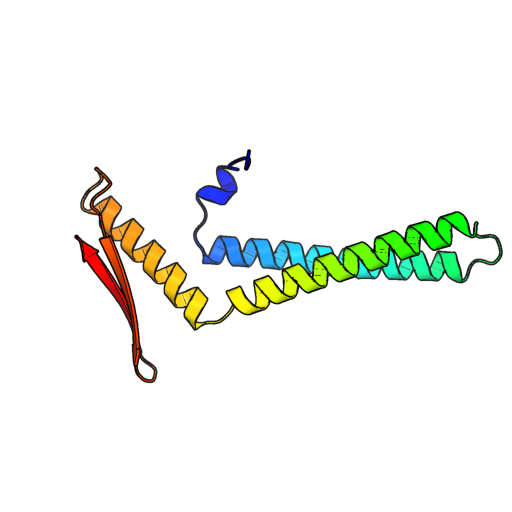A 1 92 ? 16.951 2.345 -17.443 1.00 78.38 92 TRP A N 1
ATOM 761 C CA . TRP A 1 92 ? 17.795 3.318 -16.755 1.00 78.38 92 TRP A CA 1
ATOM 762 C C . TRP A 1 92 ? 19.132 2.706 -16.318 1.00 78.38 92 TRP A C 1
ATOM 764 O O . TRP A 1 92 ? 20.196 3.289 -16.540 1.00 78.38 92 TRP A O 1
ATOM 774 N N . HIS A 1 93 ? 19.101 1.501 -15.744 1.00 79.31 93 HIS A N 1
ATOM 775 C CA . HIS A 1 93 ? 20.306 0.774 -15.353 1.00 79.31 93 HIS A CA 1
ATOM 776 C C . HIS A 1 93 ? 21.184 0.409 -16.554 1.00 79.31 93 HIS A C 1
ATOM 778 O O . HIS A 1 93 ? 22.401 0.605 -16.498 1.00 79.31 93 HIS A O 1
ATOM 784 N N . GLN A 1 94 ? 20.588 -0.079 -17.645 1.00 76.81 94 GLN A N 1
ATOM 785 C CA . GLN A 1 94 ? 21.312 -0.384 -18.880 1.00 76.81 94 GLN A CA 1
ATOM 786 C C . GLN A 1 94 ? 21.999 0.867 -19.445 1.00 76.81 94 GLN A C 1
ATOM 788 O O . GLN A 1 94 ? 23.185 0.814 -19.766 1.00 76.81 94 GLN A O 1
ATOM 793 N N . GLN A 1 95 ? 21.302 2.005 -19.494 1.00 72.56 95 GLN A N 1
ATOM 794 C CA . GLN A 1 95 ? 21.865 3.258 -20.003 1.00 72.56 95 GLN A CA 1
ATOM 795 C C . GLN A 1 95 ? 22.999 3.790 -19.137 1.00 72.56 95 GLN A C 1
ATOM 797 O O . GLN A 1 95 ? 24.056 4.129 -19.660 1.00 72.56 95 GLN A O 1
ATOM 802 N N . ARG A 1 96 ? 22.841 3.787 -17.811 1.00 73.62 96 ARG A N 1
ATOM 803 C CA . ARG A 1 96 ? 23.898 4.235 -16.894 1.00 73.62 96 ARG A CA 1
ATOM 804 C C . ARG A 1 96 ? 25.182 3.407 -17.021 1.00 73.62 96 ARG A C 1
ATOM 806 O O . ARG A 1 96 ? 26.270 3.940 -16.814 1.00 73.62 96 ARG A O 1
ATOM 813 N N . ASN A 1 97 ? 25.062 2.122 -17.365 1.00 74.94 97 ASN A N 1
ATOM 814 C CA . ASN A 1 97 ? 26.210 1.248 -17.620 1.00 74.94 97 ASN A CA 1
ATOM 815 C C . ASN A 1 97 ? 26.906 1.552 -18.957 1.00 74.94 97 ASN A C 1
ATOM 817 O O . ASN A 1 97 ? 28.113 1.352 -19.066 1.00 74.94 97 ASN A O 1
ATOM 821 N N . ILE A 1 98 ? 26.160 2.010 -19.967 1.00 74.00 98 ILE A N 1
ATOM 822 C CA . ILE A 1 98 ? 26.683 2.327 -21.305 1.00 74.00 98 ILE A CA 1
ATOM 823 C C . ILE A 1 98 ? 27.273 3.743 -21.340 1.00 74.00 98 ILE A C 1
ATOM 825 O O . ILE A 1 98 ? 28.354 3.946 -21.891 1.00 74.00 98 ILE A O 1
ATOM 829 N N . ASN A 1 99 ? 26.591 4.713 -20.731 1.00 69.62 99 ASN A N 1
ATOM 830 C CA . ASN A 1 99 ? 27.009 6.105 -20.664 1.00 69.62 99 ASN A CA 1
ATOM 831 C C . ASN A 1 99 ? 26.829 6.650 -19.231 1.00 69.62 99 ASN A C 1
ATOM 833 O O . ASN A 1 99 ? 25.735 7.070 -18.849 1.00 69.62 99 ASN A O 1
ATOM 837 N N . PRO A 1 100 ? 27.889 6.660 -18.402 1.00 67.31 100 PRO A N 1
ATOM 838 C CA . PRO A 1 100 ? 27.798 7.089 -17.006 1.00 67.31 100 PRO A CA 1
ATOM 839 C C . PRO A 1 100 ? 27.597 8.606 -16.837 1.00 67.31 100 PRO A C 1
ATOM 841 O O . PRO A 1 100 ? 27.382 9.070 -15.715 1.00 67.31 100 PRO A O 1
ATOM 844 N N . VAL A 1 101 ? 27.670 9.381 -17.925 1.00 64.75 101 VAL A N 1
ATOM 845 C CA . VAL A 1 101 ? 27.505 10.839 -17.945 1.00 64.75 101 VAL A CA 1
ATOM 846 C C . VAL A 1 101 ? 26.071 11.169 -18.375 1.00 64.75 101 VAL A C 1
ATOM 848 O O . VAL A 1 101 ? 25.807 11.463 -19.534 1.00 64.75 101 VAL A O 1
ATOM 851 N N . LEU A 1 102 ? 25.120 11.071 -17.447 1.00 61.00 102 LEU A N 1
ATOM 852 C CA . LEU A 1 102 ? 23.742 11.546 -17.651 1.00 61.00 102 LEU A CA 1
ATOM 853 C C . LEU A 1 102 ? 23.645 13.085 -17.477 1.00 61.00 102 LEU A C 1
ATOM 855 O O . LEU A 1 102 ? 24.448 13.639 -16.719 1.00 61.00 102 LEU A O 1
ATOM 859 N N . PRO A 1 103 ? 22.643 13.769 -18.081 1.00 57.16 103 PRO A N 1
ATOM 860 C CA . PRO A 1 103 ? 21.490 13.187 -18.773 1.00 57.16 103 PRO A CA 1
ATOM 861 C C . PRO A 1 103 ? 21.467 13.446 -20.291 1.00 57.16 103 PRO A C 1
ATOM 863 O O . PRO A 1 103 ? 21.584 14.582 -20.742 1.00 57.16 103 PRO A O 1
ATOM 866 N N . GLU A 1 104 ? 21.265 12.375 -21.061 1.00 64.00 104 GLU A N 1
ATOM 867 C CA . GLU A 1 104 ? 20.660 12.432 -22.397 1.00 64.00 104 GLU A CA 1
ATOM 868 C C . GLU A 1 104 ? 19.138 12.436 -22.185 1.00 64.00 104 GLU A C 1
ATOM 870 O O . GLU A 1 104 ? 18.643 11.694 -21.330 1.00 64.00 104 GLU A O 1
ATOM 875 N N . ASP A 1 105 ? 18.396 13.296 -22.882 1.00 67.50 105 ASP A N 1
ATOM 876 C CA . ASP A 1 105 ? 16.934 13.259 -22.839 1.00 67.50 105 ASP A CA 1
ATOM 877 C C . ASP A 1 105 ? 16.459 11.940 -23.469 1.00 67.50 105 ASP A C 1
ATOM 879 O O . ASP A 1 105 ? 17.036 11.465 -24.445 1.00 67.50 105 ASP A O 1
ATOM 883 N N . TYR A 1 106 ? 15.422 11.305 -22.919 1.00 69.94 106 TYR A N 1
ATOM 884 C CA . TYR A 1 106 ? 14.948 10.026 -23.448 1.00 69.94 106 TYR A CA 1
ATOM 885 C C . TYR A 1 106 ? 13.445 9.827 -23.299 1.00 69.94 106 TYR A C 1
ATOM 887 O O . TYR A 1 106 ? 12.780 10.411 -22.442 1.00 69.94 106 TYR A O 1
ATOM 895 N N . VAL A 1 107 ? 12.916 8.930 -24.130 1.00 74.06 107 VAL A N 1
ATOM 896 C CA . VAL A 1 107 ? 11.534 8.455 -24.083 1.00 74.06 107 VAL A CA 1
ATOM 897 C C . VAL A 1 107 ? 11.526 6.956 -23.826 1.00 74.06 107 VAL A C 1
ATOM 899 O O . VAL A 1 107 ? 12.226 6.190 -24.492 1.00 74.06 107 VAL A O 1
ATOM 902 N N . VAL A 1 108 ? 10.688 6.530 -22.882 1.00 76.50 108 VAL A N 1
ATOM 903 C CA . VAL A 1 108 ? 10.389 5.114 -22.665 1.00 76.50 108 VAL A CA 1
ATOM 904 C C . VAL A 1 108 ? 9.029 4.784 -23.269 1.00 76.50 108 VAL A C 1
ATOM 906 O O . VAL A 1 108 ? 8.016 5.374 -22.897 1.00 76.50 108 VAL A O 1
ATOM 909 N N . TYR A 1 109 ? 8.994 3.820 -24.190 1.00 78.81 109 TYR A N 1
ATOM 910 C CA . TYR A 1 109 ? 7.752 3.325 -24.782 1.00 78.81 109 TYR A CA 1
ATOM 911 C C . TYR A 1 109 ? 7.344 2.008 -24.141 1.00 78.81 109 TYR A C 1
ATOM 913 O O . TYR A 1 109 ? 8.089 1.031 -24.190 1.00 78.81 109 TYR A O 1
ATOM 921 N N . TYR A 1 110 ? 6.119 1.952 -23.628 1.00 80.38 110 TYR A N 1
ATOM 922 C CA . TYR A 1 110 ? 5.481 0.710 -23.211 1.00 80.38 110 TYR A CA 1
ATOM 923 C C . TYR A 1 110 ? 4.518 0.226 -24.284 1.00 80.38 110 TYR A C 1
ATOM 925 O O . TYR A 1 110 ? 3.601 0.942 -24.690 1.00 80.38 110 TYR A O 1
ATOM 933 N N . ARG A 1 111 ? 4.721 -1.009 -24.746 1.00 79.88 111 ARG A N 1
ATOM 934 C CA . ARG A 1 111 ? 3.831 -1.662 -25.702 1.00 79.88 111 ARG A CA 1
ATOM 935 C C . ARG A 1 111 ? 3.267 -2.937 -25.098 1.00 79.88 111 ARG A C 1
ATOM 937 O O . ARG A 1 111 ? 4.005 -3.882 -24.824 1.00 79.88 111 ARG A O 1
ATOM 944 N N . LYS A 1 112 ? 1.941 -2.976 -24.990 1.00 78.69 112 LYS A N 1
ATOM 945 C CA . LYS A 1 112 ? 1.157 -4.178 -24.704 1.00 78.69 112 LYS A CA 1
ATOM 946 C C . LYS A 1 112 ? 0.443 -4.604 -25.983 1.00 78.69 112 LYS A C 1
ATOM 948 O O . LYS A 1 112 ? -0.358 -3.846 -26.525 1.00 78.69 112 LYS A O 1
ATOM 953 N N . TYR A 1 113 ? 0.765 -5.786 -26.497 1.00 77.62 113 TYR A N 1
ATOM 954 C CA . TYR A 1 113 ? 0.089 -6.366 -27.656 1.00 77.62 113 TYR A CA 1
ATOM 955 C C . TYR A 1 113 ? -0.183 -7.846 -27.394 1.00 77.62 113 TYR A C 1
ATOM 957 O O . TYR A 1 113 ? 0.754 -8.641 -27.325 1.00 77.62 113 TYR A O 1
ATOM 965 N N . GLN A 1 114 ? -1.466 -8.200 -27.255 1.00 80.62 114 GLN A N 1
ATOM 966 C CA . GLN A 1 114 ? -1.900 -9.514 -26.761 1.00 80.62 114 GLN A CA 1
ATOM 967 C C . GLN A 1 114 ? -1.206 -9.835 -25.421 1.00 80.62 114 GLN A C 1
ATOM 969 O O . GLN A 1 114 ? -1.233 -8.999 -24.515 1.00 80.62 114 GLN A O 1
ATOM 974 N N . ASP A 1 115 ? -0.545 -10.989 -25.322 1.00 73.50 115 ASP A N 1
ATOM 975 C CA . ASP A 1 115 ? 0.185 -11.436 -24.129 1.00 73.50 115 ASP A CA 1
ATOM 976 C C . ASP A 1 115 ? 1.633 -10.922 -24.071 1.00 73.50 115 ASP A C 1
ATOM 978 O O . ASP A 1 115 ? 2.335 -11.129 -23.083 1.00 73.50 115 ASP A O 1
ATOM 982 N N . ASN A 1 116 ? 2.100 -10.221 -25.110 1.00 73.75 116 ASN A N 1
ATOM 983 C CA . ASN A 1 116 ? 3.456 -9.691 -25.155 1.00 73.75 116 ASN A CA 1
ATOM 984 C C . ASN A 1 116 ? 3.511 -8.267 -24.600 1.00 73.75 116 ASN A C 1
ATOM 986 O O . ASN A 1 116 ? 2.838 -7.353 -25.092 1.00 73.75 116 ASN A O 1
ATOM 990 N N . ARG A 1 117 ? 4.388 -8.072 -23.615 1.00 77.38 117 ARG A N 1
ATOM 991 C CA . ARG A 1 117 ? 4.732 -6.766 -23.051 1.00 77.38 117 ARG A CA 1
ATOM 992 C C . ARG A 1 117 ? 6.187 -6.459 -23.372 1.00 77.38 117 ARG A C 1
ATOM 994 O O . ARG A 1 117 ? 7.049 -7.322 -23.215 1.00 77.38 117 ARG A O 1
ATOM 1001 N N . LYS A 1 118 ? 6.457 -5.254 -23.868 1.00 77.56 118 LYS A N 1
ATOM 1002 C CA . LYS A 1 118 ? 7.814 -4.788 -24.180 1.00 77.56 118 LYS A CA 1
ATOM 1003 C C . LYS A 1 118 ? 7.976 -3.335 -23.764 1.00 77.56 118 LYS A C 1
ATOM 1005 O O . LYS A 1 118 ? 7.062 -2.533 -23.965 1.00 77.56 118 LYS A O 1
ATOM 1010 N N . VAL A 1 119 ? 9.147 -3.021 -23.222 1.00 79.25 119 VAL A N 1
ATOM 1011 C CA . VAL A 1 119 ? 9.565 -1.657 -22.901 1.00 79.25 119 VAL A CA 1
ATOM 1012 C C . VAL A 1 119 ? 10.757 -1.305 -23.788 1.00 79.25 119 VAL A C 1
ATOM 1014 O O . VAL A 1 119 ? 11.645 -2.133 -23.981 1.00 79.25 119 VAL A O 1
ATOM 1017 N N . TYR A 1 120 ? 10.746 -0.112 -24.378 1.00 78.06 120 TYR A N 1
ATOM 1018 C CA . TYR A 1 120 ? 11.789 0.361 -25.288 1.00 78.06 120 TYR A CA 1
ATOM 1019 C C . TYR A 1 120 ? 12.353 1.695 -24.820 1.00 78.06 120 TYR A C 1
ATOM 1021 O O . TYR A 1 120 ? 11.602 2.539 -24.338 1.00 78.06 120 TYR A O 1
ATOM 1029 N N . TYR A 1 121 ? 13.650 1.890 -25.040 1.00 78.38 121 TYR A N 1
ATOM 1030 C CA . TYR A 1 121 ? 14.359 3.150 -24.838 1.00 78.38 121 TYR A CA 1
ATOM 1031 C C . TYR A 1 121 ? 14.595 3.849 -26.174 1.00 78.38 121 TYR A C 1
ATOM 1033 O O . TYR A 1 121 ? 15.012 3.199 -27.137 1.00 78.38 121 TYR A O 1
ATOM 1041 N N . LEU A 1 122 ? 14.377 5.160 -26.218 1.00 75.31 122 LEU A N 1
ATOM 1042 C CA . LEU A 1 122 ? 14.773 6.012 -27.332 1.00 75.31 122 LEU A CA 1
ATOM 1043 C C . LEU A 1 122 ? 15.474 7.268 -26.782 1.00 75.31 122 LEU A C 1
ATOM 1045 O O . LEU A 1 122 ? 14.815 8.015 -26.055 1.00 75.31 122 LEU A O 1
ATOM 1049 N N . PRO A 1 123 ? 16.755 7.514 -27.108 1.00 72.69 123 PRO A N 1
ATOM 1050 C CA . PRO A 1 123 ? 17.391 8.799 -26.822 1.00 72.69 123 PRO A CA 1
ATOM 1051 C C . PRO A 1 123 ? 16.782 9.894 -27.717 1.00 72.69 123 PRO A C 1
ATOM 1053 O O . PRO A 1 123 ? 16.367 9.599 -28.845 1.00 72.69 123 PRO A O 1
ATOM 1056 N N . LEU A 1 124 ? 16.681 11.123 -27.205 1.00 65.62 124 LEU A N 1
ATOM 1057 C CA . LEU A 1 124 ? 16.156 12.303 -27.907 1.00 65.62 124 LEU A CA 1
ATOM 1058 C C . LEU A 1 124 ? 17.270 13.176 -28.494 1.00 65.62 124 LEU A C 1
ATOM 1060 O O . LEU A 1 124 ? 18.280 13.409 -27.798 1.00 65.62 124 LEU A O 1
#

Foldseek 3Di:
DPPPPVVQVPDAPVVNLVVLVVVLVVLVVVLVVLVVVLVVLVPDPPHDPVVNVVSVVVSVVSVVVSVVSVVVSVVCPPPLNSVQRNQVVVVVVVVCVVPVDDDFDWDWDWDDDPPDTDIDIDGD

pLDDT: mean 84.4, std 11.51, range [36.62, 96.88]

Radius of gyration: 22.16 Å; chains: 1; bounding box: 48×31×62 Å

Secondary structure (DSSP, 8-state):
-----HHHHTS-HHHHHHHHHHHHHHHHHHHHHHHHHHHHHHT-TT--HHHHHHHHHHHHHHHHHHHHHHHHHHHHT-HHHHHHHHHHHHHHHHHHHH--S----EEEEEEEETTEEEEEEEE-